Protein AF-A0A965PXS6-F1 (afdb_monomer_lite)

Foldseek 3Di:
DDDDDPPDPPPPPPPVVLLVLLQVLCVVLVHGSVLLVVLCVLLVPDDDSVVLSVCSVPPSPVNNVSSVSSVVSSVD

Secondary structure (DSSP, 8-state):
---PPTT--TT---HHHHHHHHHHHHHHTT--HHHHHHHHHHTT----HHHHHHHHHH-HHHHHHHHHHHHHHHH-

pLDDT: mean 82.06, std 11.68, range [47.41, 91.75]

Structure (mmCIF, N/CA/C/O backbone):
data_AF-A0A965PXS6-F1
#
_entry.id   AF-A0A965PXS6-F1
#
loop_
_atom_site.group_PDB
_atom_site.id
_atom_site.type_symbol
_atom_site.label_atom_id
_atom_site.label_alt_id
_atom_site.label_comp_id
_atom_site.label_asym_id
_atom_site.label_entity_id
_atom_site.label_seq_id
_atom_site.pdbx_PDB_ins_code
_atom_site.Cartn_x
_atom_site.Cartn_y
_atom_site.Cartn_z
_atom_site.occupancy
_atom_site.B_iso_or_equiv
_atom_site.auth_seq_id
_atom_site.auth_comp_id
_atom_site.auth_asym_id
_atom_site.auth_atom_id
_atom_site.pdbx_PDB_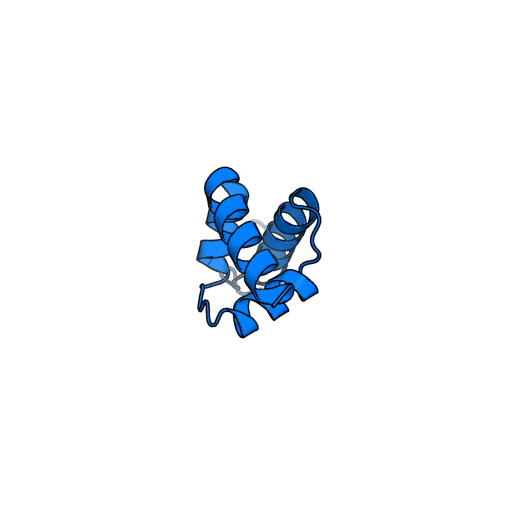model_num
ATOM 1 N N . MET A 1 1 ? 34.243 10.596 -9.991 1.00 47.41 1 MET A N 1
ATOM 2 C CA . MET A 1 1 ? 33.593 9.612 -9.093 1.00 47.41 1 MET A CA 1
ATOM 3 C C . MET A 1 1 ? 32.351 10.243 -8.470 1.00 47.41 1 MET A C 1
ATOM 5 O O . MET A 1 1 ? 32.440 11.409 -8.094 1.00 47.41 1 MET A O 1
ATOM 9 N N . PRO A 1 2 ? 31.201 9.551 -8.391 1.00 48.22 2 PRO A N 1
ATOM 10 C CA . PRO A 1 2 ? 29.955 10.153 -7.919 1.00 48.22 2 PRO A CA 1
ATOM 11 C C . PRO A 1 2 ? 30.046 10.480 -6.422 1.00 48.22 2 PRO A C 1
ATOM 13 O O . PRO A 1 2 ? 30.305 9.607 -5.596 1.00 48.22 2 PRO A O 1
ATOM 16 N N . ARG A 1 3 ? 29.846 11.753 -6.068 1.00 62.53 3 ARG A N 1
ATOM 17 C CA . ARG A 1 3 ? 29.928 12.267 -4.694 1.00 62.53 3 ARG A CA 1
ATOM 18 C C . ARG A 1 3 ? 28.614 12.006 -3.955 1.00 62.53 3 ARG A C 1
ATOM 20 O O . ARG A 1 3 ? 27.778 12.895 -3.829 1.00 62.53 3 ARG A O 1
ATOM 27 N N . VAL A 1 4 ? 28.411 10.787 -3.465 1.00 67.19 4 VAL A N 1
ATOM 28 C CA . VAL A 1 4 ? 27.314 10.509 -2.522 1.00 67.19 4 VAL A CA 1
ATOM 29 C C . VAL A 1 4 ? 27.628 11.162 -1.169 1.00 67.19 4 VAL A C 1
ATOM 31 O O . VAL A 1 4 ? 28.691 10.937 -0.592 1.00 67.19 4 VAL A O 1
ATOM 34 N N . LYS A 1 5 ? 26.729 12.030 -0.677 1.00 59.97 5 LYS A N 1
ATOM 35 C CA . LYS A 1 5 ? 26.862 12.706 0.628 1.00 59.97 5 LYS A CA 1
ATOM 36 C C . LYS A 1 5 ? 27.033 11.658 1.743 1.00 59.97 5 LYS A C 1
ATOM 38 O O . LYS A 1 5 ? 26.215 10.745 1.859 1.00 59.97 5 LYS A O 1
ATOM 43 N N . ARG A 1 6 ? 28.077 11.806 2.574 1.00 55.62 6 ARG A N 1
ATOM 44 C CA . ARG A 1 6 ? 28.303 11.001 3.793 1.00 55.62 6 ARG A CA 1
ATOM 45 C C . ARG A 1 6 ? 27.014 10.972 4.628 1.00 55.62 6 ARG A C 1
ATOM 47 O O . ARG A 1 6 ? 26.512 12.029 4.992 1.00 55.62 6 ARG A O 1
ATOM 54 N N . GLY A 1 7 ? 26.485 9.776 4.895 1.00 60.50 7 GLY A N 1
ATOM 55 C CA . GLY A 1 7 ? 25.296 9.565 5.737 1.00 60.50 7 GLY A CA 1
ATOM 56 C C . GLY A 1 7 ? 24.163 8.770 5.082 1.00 60.50 7 GLY A C 1
ATOM 57 O O . GLY A 1 7 ? 23.319 8.230 5.790 1.00 60.50 7 GLY A O 1
ATOM 58 N N . VAL A 1 8 ? 24.155 8.624 3.753 1.00 62.56 8 VAL A N 1
ATOM 59 C CA . VAL A 1 8 ? 23.226 7.705 3.078 1.00 62.56 8 VAL A CA 1
ATOM 60 C C . VAL A 1 8 ? 23.934 6.366 2.914 1.00 62.56 8 VAL A C 1
ATOM 62 O O . VAL A 1 8 ? 24.822 6.227 2.075 1.00 62.56 8 VAL A O 1
ATOM 65 N N . THR A 1 9 ? 23.581 5.371 3.731 1.00 62.31 9 THR A N 1
ATOM 66 C CA . THR A 1 9 ? 24.002 3.992 3.463 1.00 62.31 9 THR A CA 1
ATOM 67 C C . THR A 1 9 ? 23.500 3.628 2.067 1.00 62.31 9 THR A C 1
ATOM 69 O O . THR A 1 9 ? 22.304 3.699 1.802 1.00 62.31 9 THR A O 1
ATOM 72 N N . ALA A 1 10 ? 24.400 3.254 1.152 1.00 57.06 10 ALA A N 1
ATOM 73 C CA . ALA A 1 10 ? 24.094 2.996 -0.264 1.00 57.06 10 ALA A CA 1
ATOM 74 C C . ALA A 1 10 ? 23.022 1.902 -0.502 1.00 57.06 10 ALA A C 1
ATOM 76 O O . ALA A 1 10 ? 22.588 1.683 -1.626 1.00 57.06 10 ALA A O 1
ATOM 77 N N . ARG A 1 11 ? 22.585 1.216 0.565 1.00 57.06 11 ARG A N 1
ATOM 78 C CA . ARG A 1 11 ? 21.524 0.200 0.593 1.00 57.06 11 ARG A CA 1
ATOM 79 C C . ARG A 1 11 ? 2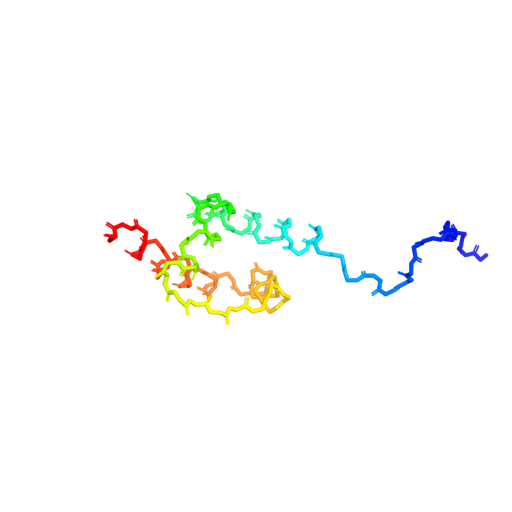0.394 0.519 1.581 1.00 57.06 11 ARG A C 1
ATOM 81 O O . ARG A 1 11 ? 19.690 -0.395 2.018 1.00 57.06 11 ARG A O 1
ATOM 88 N N . ALA A 1 12 ? 20.212 1.779 1.980 1.00 62.94 12 ALA A N 1
ATOM 89 C CA . ALA A 1 12 ? 19.075 2.172 2.804 1.00 62.94 12 ALA A CA 1
ATOM 90 C C . ALA A 1 12 ? 17.784 1.775 2.074 1.00 62.94 12 ALA A C 1
ATOM 92 O O . ALA A 1 12 ? 17.476 2.295 1.008 1.00 62.94 12 ALA A O 1
ATOM 93 N N . ARG A 1 13 ? 17.027 0.815 2.622 1.00 64.19 13 ARG A N 1
ATOM 94 C CA . ARG A 1 13 ? 15.729 0.417 2.059 1.00 64.19 13 ARG A CA 1
ATOM 95 C C . ARG A 1 13 ? 14.848 1.667 2.023 1.00 64.19 13 ARG A C 1
ATOM 97 O O . ARG A 1 13 ? 14.408 2.131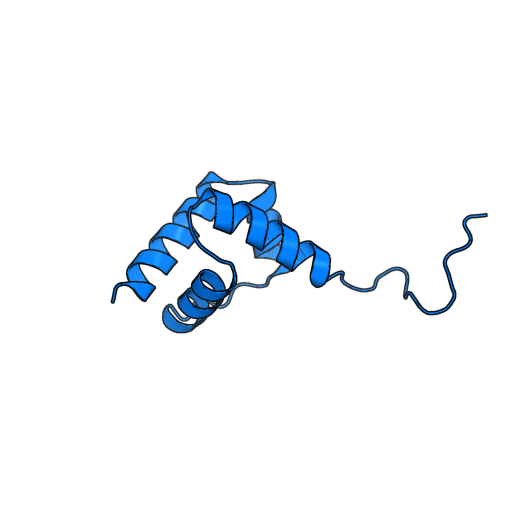 3.075 1.00 64.19 13 ARG A O 1
ATOM 104 N N . HIS A 1 14 ? 14.609 2.220 0.834 1.00 74.94 14 HIS A N 1
ATOM 105 C CA . HIS A 1 14 ? 13.878 3.472 0.656 1.00 74.94 14 HIS A CA 1
ATOM 106 C C . HIS A 1 14 ? 12.379 3.265 0.918 1.00 74.94 14 HIS A C 1
ATOM 108 O O . HIS A 1 14 ? 11.565 3.273 0.001 1.00 74.94 14 HIS A O 1
ATOM 114 N N . LYS A 1 15 ? 11.995 3.111 2.194 1.00 80.44 15 LYS A N 1
ATOM 115 C CA . LYS A 1 15 ? 10.597 2.948 2.638 1.00 80.44 15 LYS A CA 1
ATOM 116 C C . LYS A 1 15 ? 9.681 4.049 2.087 1.00 80.44 15 LYS A C 1
ATOM 118 O O . LYS A 1 15 ? 8.513 3.789 1.829 1.00 80.44 15 LYS A O 1
ATOM 123 N N . LYS A 1 16 ? 10.231 5.251 1.875 1.00 84.06 16 LYS A N 1
ATOM 124 C CA . LYS A 1 16 ? 9.539 6.391 1.255 1.00 84.06 16 LYS A CA 1
ATOM 125 C C . LYS A 1 16 ? 9.100 6.102 -0.186 1.00 84.06 16 LYS A C 1
ATOM 127 O O . LYS A 1 16 ? 7.975 6.423 -0.538 1.00 84.06 16 LYS A O 1
ATOM 132 N N . VAL A 1 17 ? 9.959 5.470 -0.989 1.00 86.38 17 VAL A N 1
ATOM 133 C CA . VAL A 1 17 ? 9.670 5.150 -2.398 1.00 86.38 17 VAL A CA 1
ATOM 134 C C . VAL A 1 17 ? 8.615 4.052 -2.491 1.00 86.38 17 VAL A C 1
ATOM 136 O O . VAL A 1 17 ? 7.664 4.188 -3.249 1.00 86.38 17 VAL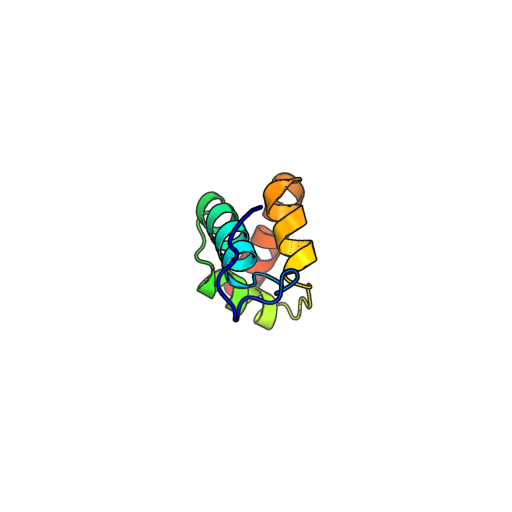 A O 1
ATOM 139 N N . LEU A 1 18 ? 8.721 3.016 -1.651 1.00 88.19 18 LEU A N 1
ATOM 140 C CA . LEU A 1 18 ? 7.733 1.930 -1.620 1.00 88.19 18 LEU A CA 1
ATOM 141 C C . LEU A 1 18 ? 6.345 2.456 -1.228 1.00 88.19 18 LEU A C 1
ATOM 143 O O . LEU A 1 18 ? 5.357 2.142 -1.880 1.00 88.19 18 LEU A O 1
ATOM 147 N N . ALA A 1 19 ? 6.272 3.311 -0.202 1.00 88.12 19 ALA A N 1
ATOM 148 C CA . ALA A 1 19 ? 5.015 3.938 0.202 1.00 88.12 19 ALA A CA 1
ATOM 149 C C . ALA A 1 19 ? 4.431 4.838 -0.899 1.00 88.12 19 ALA A C 1
ATOM 151 O O . ALA A 1 19 ? 3.216 4.870 -1.070 1.00 88.12 19 ALA A O 1
ATOM 152 N N . LEU A 1 20 ? 5.280 5.542 -1.658 1.00 89.50 20 LEU A N 1
ATOM 153 C CA . LEU A 1 20 ? 4.842 6.374 -2.778 1.00 89.50 20 LEU A CA 1
ATOM 154 C C . LEU A 1 20 ? 4.264 5.533 -3.924 1.00 89.50 20 LEU A C 1
ATOM 156 O O . LEU A 1 20 ? 3.197 5.874 -4.425 1.00 89.50 20 LEU A O 1
ATOM 160 N N . ALA A 1 21 ? 4.920 4.428 -4.289 1.00 90.00 21 ALA A N 1
ATOM 161 C CA . ALA A 1 21 ? 4.434 3.504 -5.314 1.00 90.00 21 ALA A CA 1
ATOM 162 C C . ALA A 1 21 ? 3.069 2.908 -4.933 1.00 90.00 21 ALA A C 1
ATOM 164 O O . ALA A 1 21 ? 2.119 2.976 -5.710 1.00 90.00 21 ALA A O 1
ATOM 165 N N . ILE A 1 22 ? 2.935 2.425 -3.692 1.00 90.56 22 ILE A N 1
ATOM 166 C CA . ILE A 1 22 ? 1.666 1.888 -3.179 1.00 90.56 22 ILE A CA 1
ATOM 167 C C . ILE A 1 22 ? 0.590 2.978 -3.150 1.00 90.56 22 ILE A C 1
ATOM 169 O O . ILE A 1 22 ? -0.552 2.719 -3.510 1.00 90.56 22 ILE A O 1
ATOM 173 N N . ASN A 1 23 ? 0.929 4.203 -2.738 1.00 91.75 23 ASN A N 1
ATOM 174 C CA . ASN A 1 23 ? -0.021 5.313 -2.735 1.00 91.75 23 ASN A CA 1
ATOM 175 C C . ASN A 1 23 ? -0.496 5.646 -4.157 1.00 91.75 23 ASN A C 1
ATOM 177 O O . ASN A 1 23 ? -1.685 5.861 -4.348 1.00 91.75 23 ASN A O 1
ATOM 181 N N . ALA A 1 24 ? 0.392 5.649 -5.154 1.00 91.50 24 ALA A N 1
ATOM 182 C CA . ALA A 1 24 ? 0.009 5.882 -6.545 1.00 91.50 24 ALA A CA 1
ATOM 183 C C . ALA A 1 24 ? -0.974 4.812 -7.055 1.00 91.50 24 ALA A C 1
ATOM 185 O O . ALA A 1 24 ? -2.031 5.166 -7.575 1.00 91.50 24 ALA A O 1
ATOM 186 N N . ALA A 1 25 ? -0.685 3.527 -6.829 1.00 90.44 25 ALA A N 1
ATOM 187 C CA . ALA A 1 25 ? -1.573 2.434 -7.231 1.00 90.44 25 ALA A CA 1
ATOM 188 C C . ALA A 1 25 ? -2.907 2.450 -6.462 1.00 90.44 25 ALA A C 1
ATOM 190 O O . ALA A 1 25 ? -3.981 2.361 -7.052 1.00 90.44 25 ALA A O 1
ATOM 191 N N . ALA A 1 26 ? -2.871 2.671 -5.144 1.00 90.31 26 ALA A N 1
ATOM 192 C CA . ALA A 1 26 ? -4.074 2.809 -4.324 1.00 90.31 26 ALA A CA 1
ATOM 193 C C . ALA A 1 26 ? -4.972 3.954 -4.828 1.00 90.31 26 ALA A C 1
ATOM 195 O O . ALA A 1 26 ? -6.191 3.795 -4.931 1.00 90.31 26 ALA A O 1
ATOM 196 N N . ARG A 1 27 ? -4.375 5.089 -5.214 1.00 89.06 27 ARG A N 1
ATOM 197 C CA . ARG A 1 27 ? -5.104 6.233 -5.777 1.00 89.06 27 ARG A CA 1
ATOM 198 C C . ARG A 1 27 ? -5.765 5.904 -7.110 1.00 89.06 27 ARG A C 1
ATOM 200 O O . ARG A 1 27 ? -6.897 6.332 -7.311 1.00 89.06 27 ARG A O 1
ATOM 207 N N . GLN A 1 28 ? -5.119 5.118 -7.971 1.00 87.94 28 GLN A N 1
ATOM 208 C CA . GLN A 1 28 ? -5.732 4.629 -9.214 1.00 87.94 28 GLN A CA 1
ATOM 209 C C . GLN A 1 28 ? -6.951 3.740 -8.938 1.00 87.94 28 GLN A C 1
ATOM 211 O O . GLN A 1 28 ? -7.953 3.834 -9.638 1.00 87.94 28 GLN A O 1
ATOM 216 N N . CYS A 1 29 ? -6.926 2.954 -7.860 1.00 85.50 29 CYS A N 1
ATOM 217 C CA . CYS A 1 29 ? -8.075 2.165 -7.412 1.00 85.50 29 CYS A CA 1
ATOM 218 C C . CYS A 1 29 ? -9.098 2.961 -6.567 1.00 85.50 29 CYS A C 1
ATOM 220 O O . CYS A 1 29 ? -10.012 2.368 -5.979 1.00 85.50 29 CYS A O 1
ATOM 222 N N . GLY A 1 30 ? -8.959 4.289 -6.477 1.00 86.50 30 GLY A N 1
ATOM 223 C CA . GLY A 1 30 ? -9.897 5.181 -5.788 1.00 86.50 30 GLY A CA 1
ATOM 224 C C . GLY A 1 30 ? -9.807 5.163 -4.258 1.00 86.50 30 GLY A C 1
ATOM 225 O O . GLY A 1 30 ? -10.777 5.502 -3.587 1.00 86.50 30 GLY A O 1
ATOM 226 N N . MET A 1 31 ? -8.676 4.752 -3.684 1.00 86.31 31 MET A N 1
ATOM 227 C CA . MET A 1 31 ? -8.464 4.700 -2.233 1.00 86.31 31 MET A CA 1
ATOM 228 C C . MET A 1 31 ? -7.204 5.455 -1.807 1.00 86.31 31 MET A C 1
ATOM 230 O O . MET A 1 31 ? -6.258 5.642 -2.570 1.00 86.31 31 MET A O 1
ATOM 234 N N . THR A 1 32 ? -7.180 5.912 -0.556 1.00 90.00 32 THR A N 1
ATOM 235 C CA . THR A 1 32 ? -5.978 6.523 0.027 1.00 90.00 32 THR A CA 1
ATOM 236 C C . THR A 1 32 ? -5.096 5.470 0.694 1.00 90.00 32 THR A C 1
ATOM 238 O O . THR A 1 32 ? -5.594 4.477 1.225 1.00 90.00 32 THR A O 1
ATOM 241 N N . TYR A 1 33 ? -3.782 5.712 0.744 1.00 89.31 33 TYR A N 1
ATOM 242 C CA . TYR A 1 33 ? -2.841 4.818 1.430 1.00 89.31 33 TYR A CA 1
ATOM 243 C C . TYR A 1 33 ? -3.235 4.535 2.891 1.00 89.31 33 TYR A C 1
ATOM 245 O O . TYR A 1 33 ? -3.111 3.405 3.350 1.00 89.31 33 TYR A O 1
ATOM 253 N N . SER A 1 34 ? -3.748 5.532 3.619 1.00 89.06 34 SER A N 1
ATOM 254 C CA . SER A 1 34 ? -4.180 5.359 5.012 1.00 89.06 34 SER A CA 1
ATOM 255 C C . SER A 1 34 ? -5.386 4.428 5.140 1.00 89.06 34 SER A C 1
ATOM 257 O O . SER A 1 34 ? -5.396 3.571 6.020 1.00 89.06 34 SER A O 1
ATOM 259 N N . GLN A 1 35 ? -6.378 4.554 4.252 1.00 88.69 35 GLN A N 1
ATOM 260 C CA . GLN A 1 35 ? -7.532 3.647 4.214 1.00 88.69 35 GLN A CA 1
ATOM 261 C C . GLN A 1 35 ? -7.101 2.227 3.853 1.00 88.69 35 GLN A C 1
ATOM 263 O O . GLN A 1 35 ? -7.521 1.279 4.507 1.00 88.69 35 GLN A O 1
ATOM 268 N N . PHE A 1 36 ? -6.214 2.090 2.867 1.00 89.38 36 PHE A N 1
ATOM 269 C CA . PHE A 1 36 ? -5.668 0.801 2.465 1.00 89.38 36 PHE A CA 1
ATOM 270 C C . PHE A 1 36 ? -4.867 0.135 3.595 1.00 89.38 36 PHE A C 1
ATOM 272 O O . PHE A 1 36 ? -5.106 -1.020 3.929 1.00 89.38 36 PHE A O 1
ATOM 279 N N . ALA A 1 37 ? -3.972 0.873 4.259 1.00 87.00 37 ALA A N 1
ATOM 280 C CA . ALA A 1 37 ? -3.188 0.362 5.383 1.00 87.00 37 ALA A CA 1
ATOM 281 C C . ALA A 1 37 ? -4.057 0.011 6.602 1.00 87.00 37 ALA A C 1
ATOM 283 O O . ALA A 1 37 ? -3.746 -0.937 7.321 1.00 87.00 37 ALA A O 1
ATOM 284 N N . ASN A 1 38 ? -5.138 0.759 6.840 1.00 89.06 38 ASN A N 1
ATOM 285 C CA . ASN A 1 38 ? -6.121 0.426 7.868 1.00 89.06 38 ASN A CA 1
ATOM 286 C C . ASN A 1 38 ? -6.886 -0.856 7.508 1.00 89.06 38 ASN A C 1
ATOM 288 O O . ASN A 1 38 ? -7.023 -1.752 8.334 1.00 89.06 38 ASN A O 1
ATOM 292 N N . GLY A 1 39 ? -7.336 -0.971 6.259 1.00 88.19 39 GLY A N 1
ATOM 293 C CA . GLY A 1 39 ? -8.068 -2.138 5.786 1.00 88.19 39 GLY A CA 1
ATOM 294 C C . GLY A 1 39 ? -7.213 -3.411 5.746 1.00 88.19 39 GLY A C 1
ATOM 295 O O . GLY A 1 39 ? -7.716 -4.468 6.106 1.00 88.19 39 GLY A O 1
ATOM 296 N N . LEU A 1 40 ? -5.912 -3.326 5.436 1.00 88.06 40 LEU A N 1
ATOM 297 C CA . LEU A 1 40 ? -4.982 -4.461 5.565 1.00 88.06 40 LEU A CA 1
ATOM 298 C C . LEU A 1 40 ? -4.899 -4.987 7.005 1.00 88.06 40 LEU A C 1
ATOM 300 O O . LEU A 1 40 ? -4.910 -6.193 7.224 1.00 88.06 40 LEU A O 1
ATOM 304 N N . LYS A 1 41 ? -4.871 -4.089 7.998 1.00 87.00 41 LYS A N 1
ATOM 305 C CA . LYS A 1 41 ? -4.882 -4.487 9.414 1.00 87.00 41 LYS A CA 1
ATOM 306 C C . LYS A 1 41 ? -6.207 -5.126 9.821 1.00 87.00 41 LYS A C 1
ATOM 308 O O . LYS A 1 41 ? -6.201 -6.119 10.531 1.00 87.00 41 LYS A O 1
ATOM 313 N N . LYS A 1 42 ? -7.333 -4.571 9.363 1.00 86.56 42 LYS A N 1
ATOM 314 C CA . LYS A 1 42 ? -8.672 -5.108 9.654 1.00 86.56 42 LYS A CA 1
ATOM 315 C C . LYS A 1 42 ? -8.928 -6.470 9.006 1.00 86.56 42 LYS A C 1
ATOM 317 O O . LYS A 1 42 ? -9.569 -7.316 9.608 1.00 86.56 42 LYS A O 1
ATOM 322 N N . SER A 1 43 ? -8.402 -6.679 7.802 1.00 83.62 43 SER A N 1
ATOM 323 C CA . SER A 1 43 ? -8.469 -7.959 7.083 1.00 83.62 43 SER A CA 1
ATOM 324 C C . SER A 1 43 ? -7.430 -8.981 7.556 1.00 83.62 43 SER A C 1
ATOM 326 O O . SER A 1 43 ? -7.408 -10.097 7.048 1.00 83.62 43 SER A O 1
ATOM 328 N N . ASN A 1 44 ? -6.582 -8.617 8.528 1.00 83.50 44 ASN A N 1
ATOM 329 C CA . ASN A 1 44 ? -5.489 -9.441 9.043 1.00 83.50 44 ASN A CA 1
ATOM 330 C C . ASN A 1 44 ? -4.530 -9.947 7.941 1.00 83.50 44 ASN A C 1
ATOM 332 O O . ASN A 1 44 ? -3.954 -11.029 8.043 1.00 83.50 44 ASN A O 1
ATOM 336 N N . ILE A 1 45 ? -4.370 -9.161 6.868 1.00 83.00 45 ILE A N 1
ATOM 337 C CA . ILE A 1 45 ? -3.494 -9.474 5.737 1.00 83.00 45 ILE A CA 1
ATOM 338 C C . ILE A 1 45 ? -2.101 -8.913 6.035 1.00 83.00 45 ILE A C 1
ATOM 340 O O . ILE A 1 45 ? -1.825 -7.720 5.863 1.00 83.00 45 ILE A O 1
ATOM 344 N N . GLU A 1 46 ? -1.198 -9.787 6.472 1.00 83.88 46 GLU A N 1
ATOM 345 C CA . GLU A 1 46 ? 0.207 -9.453 6.699 1.00 83.88 46 GLU A CA 1
ATOM 346 C C . GLU A 1 46 ? 1.013 -9.593 5.401 1.00 83.88 46 GLU A C 1
ATOM 348 O O . GLU A 1 46 ? 1.544 -10.652 5.078 1.00 83.88 46 GLU A O 1
ATOM 353 N N . ILE A 1 47 ? 1.108 -8.501 4.633 1.00 84.81 47 ILE A N 1
ATOM 354 C CA . ILE A 1 47 ? 1.950 -8.436 3.429 1.00 84.81 47 ILE A CA 1
ATOM 355 C C . ILE A 1 47 ? 3.122 -7.479 3.637 1.00 84.81 47 ILE A C 1
ATOM 357 O O . ILE A 1 47 ? 2.978 -6.332 4.078 1.00 84.81 47 ILE A O 1
ATOM 361 N N . ASP A 1 48 ? 4.301 -7.941 3.229 1.00 87.44 48 ASP A N 1
ATOM 362 C CA . ASP A 1 48 ? 5.521 -7.152 3.227 1.00 87.44 48 ASP A CA 1
ATOM 363 C C . ASP A 1 48 ? 5.452 -6.016 2.195 1.00 87.44 48 ASP A C 1
ATOM 365 O O . ASP A 1 48 ? 5.188 -6.220 1.008 1.00 87.44 48 ASP A O 1
ATOM 369 N N . ARG A 1 49 ? 5.766 -4.786 2.615 1.00 84.94 49 ARG A N 1
ATOM 370 C CA . ARG A 1 49 ? 5.602 -3.588 1.761 1.00 84.94 49 ARG A CA 1
ATOM 371 C C . ARG A 1 49 ? 6.445 -3.607 0.491 1.00 84.94 49 ARG A C 1
ATOM 373 O O . ARG A 1 49 ? 6.096 -2.927 -0.463 1.00 84.94 49 ARG A O 1
ATOM 380 N N . LYS A 1 50 ? 7.563 -4.338 0.496 1.00 87.12 50 LYS A N 1
ATOM 381 C CA . LYS A 1 50 ? 8.404 -4.519 -0.695 1.00 87.12 50 LYS A CA 1
ATOM 382 C C . LYS A 1 50 ? 7.701 -5.350 -1.757 1.00 87.12 50 LYS A C 1
ATOM 384 O O . LYS A 1 50 ? 7.695 -4.960 -2.914 1.00 87.12 50 LYS A O 1
ATOM 389 N N . VAL A 1 51 ? 7.111 -6.465 -1.341 1.00 89.31 51 VAL A N 1
ATOM 390 C CA . VAL A 1 51 ? 6.356 -7.343 -2.235 1.00 89.31 51 VAL A CA 1
ATOM 391 C C . VAL A 1 51 ? 5.131 -6.594 -2.741 1.00 89.31 51 VAL A C 1
ATOM 393 O O . VAL A 1 51 ? 4.891 -6.542 -3.939 1.00 89.31 51 VAL A O 1
ATOM 396 N N . LEU A 1 52 ? 4.427 -5.892 -1.848 1.00 89.25 52 LEU A N 1
ATOM 397 C CA . LEU A 1 52 ? 3.269 -5.095 -2.236 1.00 89.25 52 LEU A CA 1
ATOM 398 C C . LEU A 1 52 ? 3.614 -3.996 -3.253 1.00 89.25 52 LEU A C 1
ATOM 400 O O . LEU A 1 52 ? 2.858 -3.776 -4.192 1.00 89.25 52 LEU A O 1
ATOM 404 N N . SER A 1 53 ? 4.740 -3.295 -3.078 1.00 88.81 53 SER A N 1
ATOM 405 C CA . SER A 1 53 ? 5.160 -2.275 -4.043 1.00 88.81 53 SER A CA 1
ATOM 406 C C . SER A 1 53 ? 5.563 -2.863 -5.391 1.00 88.81 53 SER A C 1
ATOM 408 O O . SER A 1 53 ? 5.381 -2.197 -6.400 1.00 88.81 53 SER A O 1
ATOM 410 N N . ASP A 1 54 ? 6.108 -4.078 -5.403 1.00 89.69 54 ASP A N 1
ATOM 411 C CA . ASP A 1 54 ? 6.496 -4.771 -6.631 1.00 89.69 54 ASP A CA 1
ATOM 412 C C . ASP A 1 54 ? 5.251 -5.183 -7.430 1.00 89.69 54 ASP A C 1
ATOM 414 O O . ASP A 1 54 ? 5.120 -4.835 -8.601 1.00 89.69 54 ASP A O 1
ATOM 418 N N . ILE A 1 55 ? 4.261 -5.771 -6.745 1.00 90.69 55 ILE A N 1
ATOM 419 C CA . ILE A 1 55 ? 2.942 -6.092 -7.311 1.00 90.69 55 ILE A CA 1
ATOM 420 C C . ILE A 1 55 ? 2.265 -4.823 -7.840 1.00 90.69 55 ILE A C 1
ATOM 422 O O . ILE A 1 55 ? 1.779 -4.808 -8.963 1.00 90.69 55 ILE A O 1
ATOM 426 N N . ALA A 1 56 ? 2.286 -3.729 -7.075 1.00 88.75 56 ALA A N 1
ATOM 427 C CA . ALA A 1 56 ? 1.674 -2.464 -7.482 1.00 88.75 56 ALA A CA 1
ATOM 428 C C . ALA A 1 56 ? 2.271 -1.867 -8.773 1.00 88.75 56 ALA A C 1
ATOM 430 O O . ALA A 1 56 ? 1.588 -1.108 -9.458 1.00 88.75 56 ALA A O 1
ATOM 431 N N . VAL A 1 57 ? 3.536 -2.170 -9.091 1.00 88.19 57 VAL A N 1
ATOM 432 C CA . VAL A 1 57 ? 4.230 -1.659 -10.285 1.00 88.19 57 VAL A CA 1
ATOM 433 C C . VAL A 1 57 ? 4.120 -2.627 -11.462 1.00 88.19 57 VAL A C 1
ATOM 435 O O . VAL A 1 57 ? 3.955 -2.179 -12.595 1.00 88.19 57 VAL A O 1
ATOM 438 N N . HIS A 1 58 ? 4.220 -3.932 -11.212 1.00 88.94 58 HIS A N 1
ATOM 439 C CA . HIS A 1 58 ? 4.305 -4.945 -12.263 1.00 88.94 58 HIS A CA 1
ATOM 440 C C . HIS A 1 58 ? 2.965 -5.588 -12.620 1.00 88.94 58 HIS A C 1
ATOM 442 O O . HIS A 1 58 ? 2.775 -5.960 -13.775 1.00 88.94 58 HIS A O 1
ATOM 448 N N . ASP A 1 59 ? 2.034 -5.693 -11.671 1.00 88.00 59 ASP A N 1
ATOM 449 C CA . ASP A 1 59 ? 0.744 -6.347 -11.882 1.00 88.00 59 ASP A CA 1
ATOM 450 C C . ASP A 1 59 ? -0.400 -5.591 -11.191 1.00 88.00 59 ASP A C 1
ATOM 452 O O . ASP A 1 59 ? -0.795 -5.838 -10.044 1.00 88.00 59 ASP A O 1
ATOM 456 N N . MET A 1 60 ? -0.982 -4.668 -11.955 1.00 84.75 60 MET A N 1
ATOM 457 C CA . MET A 1 60 ? -2.137 -3.894 -11.514 1.00 84.75 60 MET A CA 1
ATOM 458 C C . MET A 1 60 ? -3.385 -4.766 -11.306 1.00 84.75 60 MET A C 1
ATOM 460 O O . MET A 1 60 ? -4.222 -4.440 -10.462 1.00 84.75 60 MET A O 1
ATOM 464 N N . ALA A 1 61 ? -3.529 -5.875 -12.039 1.00 88.75 61 ALA A N 1
ATOM 465 C CA . ALA A 1 61 ? -4.691 -6.748 -11.912 1.00 88.75 61 ALA A CA 1
ATOM 466 C C . ALA A 1 61 ? -4.675 -7.456 -10.551 1.00 88.75 61 ALA A C 1
ATOM 468 O O . ALA A 1 61 ? -5.661 -7.381 -9.810 1.00 88.75 61 ALA A O 1
ATOM 469 N N . ALA A 1 62 ? -3.533 -8.030 -10.161 1.00 89.25 62 ALA A N 1
ATOM 470 C CA . ALA A 1 62 ? -3.348 -8.614 -8.835 1.00 89.25 62 ALA A CA 1
ATOM 471 C C . ALA A 1 62 ? -3.535 -7.575 -7.716 1.00 89.25 62 ALA A C 1
ATOM 473 O O . ALA A 1 62 ? -4.240 -7.837 -6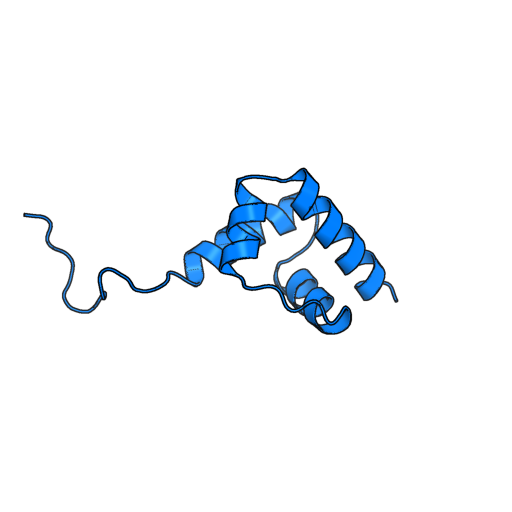.736 1.00 89.25 62 ALA A O 1
ATOM 474 N N . PHE A 1 63 ? -2.976 -6.368 -7.876 1.00 89.50 63 PHE A N 1
ATOM 475 C CA . PHE A 1 63 ? -3.154 -5.288 -6.902 1.00 89.50 63 PHE A CA 1
ATOM 476 C C . PHE A 1 63 ? -4.631 -4.900 -6.731 1.00 89.50 63 PHE A C 1
ATOM 478 O O . PHE A 1 63 ? -5.099 -4.726 -5.605 1.00 89.50 63 PHE A O 1
ATOM 485 N N . SER A 1 64 ? -5.392 -4.828 -7.828 1.00 88.88 64 SER A N 1
ATOM 486 C CA . SER A 1 64 ? -6.823 -4.512 -7.788 1.00 88.88 64 SER A CA 1
ATOM 487 C C . SER A 1 64 ? -7.638 -5.559 -7.016 1.00 88.88 64 SER A C 1
ATOM 489 O O . SER A 1 64 ? -8.540 -5.198 -6.259 1.00 88.88 64 SER A O 1
ATOM 491 N N . GLY A 1 65 ? -7.275 -6.842 -7.125 1.00 90.19 65 GLY A N 1
ATOM 492 C CA . GLY A 1 65 ? -7.889 -7.929 -6.359 1.00 90.19 65 GLY A CA 1
ATOM 493 C C . GLY A 1 65 ? -7.688 -7.766 -4.852 1.00 90.19 65 GLY A C 1
ATOM 494 O O . GLY A 1 65 ? -8.651 -7.845 -4.086 1.00 90.19 65 GLY A O 1
ATOM 495 N N . ILE A 1 66 ? -6.461 -7.442 -4.430 1.00 88.31 66 ILE A N 1
ATOM 496 C CA . ILE A 1 66 ? -6.134 -7.158 -3.022 1.00 88.31 66 ILE A CA 1
ATOM 497 C C . ILE A 1 66 ? -6.927 -5.941 -2.537 1.00 88.31 66 ILE A C 1
ATOM 499 O O . ILE A 1 66 ? -7.547 -5.969 -1.477 1.00 88.31 66 ILE A O 1
ATOM 503 N N . VAL A 1 67 ? -6.955 -4.872 -3.332 1.00 90.00 67 VAL A N 1
ATOM 504 C CA . VAL A 1 67 ? -7.713 -3.655 -3.026 1.00 90.00 67 VAL A CA 1
ATOM 505 C C . VAL A 1 67 ? -9.202 -3.949 -2.844 1.00 90.00 67 VAL A C 1
ATOM 507 O O . VAL A 1 67 ? -9.811 -3.411 -1.920 1.00 90.00 67 VAL A O 1
ATOM 510 N N . ASN A 1 68 ? -9.795 -4.807 -3.670 1.00 90.25 68 ASN A N 1
ATOM 511 C CA . ASN A 1 68 ? -11.206 -5.166 -3.556 1.00 90.25 68 ASN A CA 1
ATOM 512 C C . ASN A 1 68 ? -11.499 -5.964 -2.279 1.00 90.25 68 ASN A C 1
ATOM 514 O O . ASN A 1 68 ? -12.473 -5.658 -1.592 1.00 90.25 68 ASN A O 1
ATOM 518 N N . GLN A 1 69 ? -10.633 -6.909 -1.904 1.00 87.75 69 GLN A N 1
ATOM 519 C CA . GLN A 1 69 ? -10.742 -7.617 -0.621 1.00 87.75 69 GLN A CA 1
ATOM 520 C C . GLN A 1 69 ? -10.630 -6.650 0.564 1.00 87.75 69 GLN A C 1
ATOM 522 O O . GLN A 1 69 ? -11.433 -6.694 1.494 1.00 87.75 69 GLN A O 1
ATOM 527 N N . VAL A 1 70 ? -9.676 -5.718 0.499 1.00 90.31 70 VAL A N 1
ATOM 528 C CA . VAL A 1 70 ? -9.479 -4.691 1.527 1.00 90.31 70 VAL A CA 1
ATOM 529 C C . VAL A 1 70 ? -10.683 -3.747 1.617 1.00 90.31 70 VAL A C 1
ATOM 531 O O . VAL A 1 70 ? -11.094 -3.390 2.719 1.00 90.31 70 VAL A O 1
ATOM 534 N N . LYS A 1 71 ? -11.279 -3.356 0.484 1.00 87.19 71 LYS A N 1
ATOM 535 C CA . LYS A 1 71 ? -12.517 -2.560 0.449 1.00 87.19 71 LYS A CA 1
ATOM 536 C C . LYS A 1 71 ? -13.679 -3.311 1.091 1.00 87.19 71 LYS A C 1
ATOM 538 O O . LYS A 1 71 ? -14.386 -2.716 1.897 1.00 87.19 71 LYS A O 1
ATOM 543 N N . ALA A 1 72 ? -13.847 -4.594 0.774 1.00 86.38 72 ALA A N 1
ATOM 544 C CA . ALA A 1 72 ? -14.890 -5.427 1.365 1.00 86.38 72 ALA A CA 1
ATOM 545 C C . ALA A 1 72 ? -14.743 -5.513 2.894 1.00 86.38 72 ALA A C 1
ATOM 547 O O . ALA A 1 72 ? -15.712 -5.310 3.615 1.00 86.38 72 ALA A O 1
ATOM 548 N N . ALA A 1 73 ? -13.518 -5.700 3.392 1.00 84.38 73 ALA A N 1
ATOM 549 C CA . ALA A 1 73 ? -13.232 -5.740 4.826 1.00 84.38 73 ALA A CA 1
ATOM 550 C C . ALA A 1 73 ? -13.349 -4.377 5.537 1.00 84.38 73 ALA A C 1
ATOM 552 O O . ALA A 1 73 ? -13.445 -4.333 6.758 1.00 84.38 73 ALA A O 1
ATOM 553 N N . LEU A 1 74 ? -13.282 -3.260 4.805 1.00 79.12 74 LEU A N 1
ATOM 554 C CA . LEU A 1 74 ? -13.472 -1.918 5.367 1.00 79.12 74 LEU A CA 1
ATOM 555 C C . LEU A 1 74 ? -14.953 -1.515 5.426 1.00 79.12 74 LEU A C 1
ATOM 557 O O . LEU A 1 74 ? -15.309 -0.682 6.256 1.00 79.12 74 LEU A O 1
ATOM 561 N N . ALA A 1 75 ? -15.768 -2.054 4.516 1.00 73.00 75 ALA A N 1
ATOM 562 C CA . ALA A 1 75 ? -17.213 -1.847 4.473 1.00 73.00 75 ALA A CA 1
ATOM 563 C C . ALA A 1 75 ? -17.979 -2.730 5.478 1.00 73.00 75 ALA A C 1
ATOM 565 O O . ALA A 1 75 ? -19.128 -2.415 5.784 1.00 73.00 75 ALA A O 1
ATOM 566 N N . ALA A 1 76 ? -17.345 -3.803 5.961 1.00 57.53 76 ALA A N 1
ATOM 567 C CA . ALA A 1 76 ? -17.783 -4.602 7.105 1.00 57.53 76 ALA A CA 1
ATOM 568 C C . ALA A 1 76 ? -17.413 -3.924 8.437 1.00 57.53 76 ALA A C 1
ATOM 570 O O . ALA A 1 76 ? -18.237 -4.015 9.371 1.00 57.53 76 ALA A O 1
#

Sequence (76 aa):
MPRVKRGVTARARHKKVLALAINAAARQCGMTYSQFANGLKKSNIEIDRKVLSDIAVHDMAAFSGIVNQVKAALAA

Radius of gyration: 14.96 Å; chains: 1; bounding box: 51×2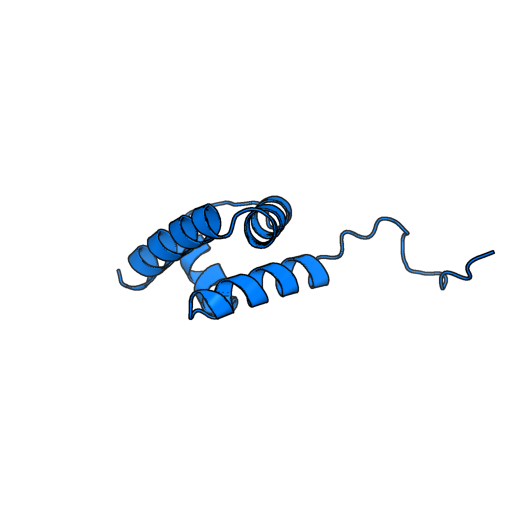2×22 Å